Protein AF-R5MHM0-F1 (afdb_monomer)

Structure (mmCIF, N/CA/C/O backbone):
data_AF-R5MHM0-F1
#
_entry.id   AF-R5MHM0-F1
#
loop_
_atom_site.group_PDB
_atom_site.id
_atom_site.type_symbol
_atom_site.label_atom_id
_atom_site.label_alt_id
_atom_site.label_comp_id
_atom_site.label_asym_id
_atom_site.label_entity_id
_atom_site.label_seq_id
_atom_site.pdbx_PDB_ins_code
_atom_site.Cartn_x
_atom_site.Cartn_y
_atom_site.Cartn_z
_atom_site.occupancy
_atom_site.B_iso_or_equiv
_atom_site.auth_seq_id
_atom_site.auth_comp_id
_atom_site.auth_asym_id
_atom_site.auth_atom_id
_atom_site.pdbx_PDB_model_num
ATOM 1 N N . MET A 1 1 ? -1.220 19.570 16.213 1.00 35.31 1 MET A N 1
ATOM 2 C CA . MET A 1 1 ? -2.670 19.357 16.416 1.00 35.31 1 MET A CA 1
ATOM 3 C C . MET A 1 1 ? -3.076 18.084 15.653 1.00 35.31 1 MET A C 1
ATOM 5 O O . MET A 1 1 ? -3.478 18.169 14.507 1.00 35.31 1 MET A O 1
ATOM 9 N N . PHE A 1 2 ? -2.876 16.892 16.236 1.00 38.75 2 PHE A N 1
ATOM 10 C CA . PHE A 1 2 ? -3.230 15.585 15.629 1.00 38.75 2 PHE A CA 1
ATOM 11 C C . PHE A 1 2 ? -4.167 14.780 16.550 1.00 38.75 2 PHE A C 1
ATOM 13 O O . PHE A 1 2 ? -4.118 13.556 16.637 1.00 38.75 2 PHE A O 1
ATOM 20 N N . GLU A 1 3 ? -5.035 15.475 17.281 1.00 42.22 3 GLU A N 1
ATOM 21 C CA . GLU A 1 3 ? -6.053 14.848 18.119 1.00 42.22 3 GLU A CA 1
ATOM 22 C C . GLU A 1 3 ? -7.385 14.814 17.362 1.00 42.22 3 GLU A C 1
ATOM 24 O O . GLU A 1 3 ? -7.867 15.851 16.921 1.00 42.22 3 GLU A O 1
ATOM 29 N N . LYS A 1 4 ? -7.983 13.613 17.268 1.00 43.16 4 LYS A N 1
ATOM 30 C CA . LYS A 1 4 ? -9.332 13.276 16.739 1.00 43.16 4 LYS A CA 1
ATOM 31 C C . LYS A 1 4 ? -9.448 12.635 15.345 1.00 43.16 4 LYS A C 1
ATOM 33 O O . LYS A 1 4 ? -10.437 12.855 14.656 1.00 43.16 4 LYS A O 1
ATOM 38 N N . ARG A 1 5 ? -8.583 11.677 14.996 1.00 53.53 5 ARG A N 1
ATOM 39 C CA . ARG A 1 5 ? -9.003 10.541 14.138 1.00 53.53 5 ARG A CA 1
ATOM 40 C C . ARG A 1 5 ? -8.480 9.208 14.682 1.00 53.53 5 ARG A C 1
ATOM 42 O O . ARG A 1 5 ? -7.648 8.554 14.079 1.00 53.53 5 ARG A O 1
ATOM 49 N N . LYS A 1 6 ? -8.968 8.788 15.858 1.00 69.44 6 LYS A N 1
ATOM 50 C CA . LYS A 1 6 ? -8.595 7.496 16.486 1.00 69.44 6 LYS A CA 1
ATOM 51 C C . LYS A 1 6 ? -9.236 6.260 15.826 1.00 69.44 6 LYS A C 1
ATOM 53 O O . LYS A 1 6 ? -9.090 5.157 16.347 1.00 69.44 6 LYS A O 1
ATOM 58 N N . LYS A 1 7 ? -9.979 6.437 14.730 1.00 82.12 7 LYS A N 1
ATOM 59 C CA . LYS A 1 7 ? -10.757 5.381 14.077 1.00 82.12 7 LYS A CA 1
ATOM 60 C C . LYS A 1 7 ? -10.576 5.464 12.562 1.00 82.12 7 LYS A C 1
ATOM 62 O O . LYS A 1 7 ? -10.845 6.505 11.969 1.00 82.12 7 LYS A O 1
ATOM 67 N N . ILE A 1 8 ? -10.118 4.369 11.977 1.00 87.06 8 ILE A N 1
ATOM 68 C CA . ILE A 1 8 ? -9.945 4.134 10.543 1.00 87.06 8 ILE A CA 1
ATOM 69 C C . ILE A 1 8 ? -11.192 3.390 10.081 1.00 87.06 8 ILE A C 1
ATOM 71 O O . ILE A 1 8 ? -11.585 2.413 10.719 1.00 87.06 8 ILE A O 1
ATOM 75 N N . LYS A 1 9 ? -11.842 3.869 9.019 1.00 90.06 9 LYS A N 1
ATOM 76 C CA . LYS A 1 9 ? -13.004 3.182 8.443 1.00 90.06 9 LYS A CA 1
ATOM 77 C C . LYS A 1 9 ? -12.545 1.871 7.818 1.00 90.06 9 LYS A C 1
ATOM 79 O O . LYS A 1 9 ? -11.466 1.808 7.244 1.00 90.06 9 LYS A O 1
ATOM 84 N N . THR A 1 10 ? -13.348 0.826 7.922 1.00 88.19 10 THR A N 1
ATOM 85 C CA . THR A 1 10 ? -13.016 -0.475 7.317 1.00 88.19 10 THR A CA 1
ATOM 86 C C . THR A 1 10 ? -13.581 -0.616 5.912 1.00 88.19 10 THR A C 1
ATOM 88 O O . THR A 1 10 ? -13.042 -1.369 5.106 1.00 88.19 10 THR A O 1
ATOM 91 N N . GLN A 1 11 ? -14.618 0.159 5.584 1.00 88.62 11 GLN A N 1
ATOM 92 C CA . GLN A 1 11 ? -15.158 0.238 4.233 1.00 88.62 11 GLN A CA 1
ATOM 93 C C . GLN A 1 11 ? -14.050 0.611 3.237 1.00 88.62 11 GLN A C 1
ATOM 95 O O . GLN A 1 11 ? -13.374 1.627 3.402 1.00 88.62 11 GLN A O 1
ATOM 100 N N . ASN A 1 12 ? -13.878 -0.224 2.208 1.00 89.06 12 ASN A N 1
ATOM 101 C CA . ASN A 1 12 ? -12.857 -0.099 1.158 1.00 89.06 12 ASN A CA 1
ATOM 102 C C . ASN A 1 12 ? -11.401 -0.111 1.657 1.00 89.06 12 ASN A C 1
ATOM 104 O O . ASN A 1 12 ? -10.487 0.209 0.892 1.00 89.06 12 ASN A O 1
ATOM 108 N N . LEU A 1 13 ? -11.164 -0.491 2.916 1.00 91.62 13 LEU A N 1
ATOM 109 C CA . LEU A 1 13 ? -9.824 -0.593 3.473 1.00 91.62 13 LEU A CA 1
ATOM 110 C C . LEU A 1 13 ? -9.128 -1.834 2.916 1.00 91.62 13 LEU A C 1
ATOM 112 O O . LEU A 1 13 ? -9.621 -2.957 3.030 1.00 91.62 13 LEU A O 1
ATOM 116 N N . CY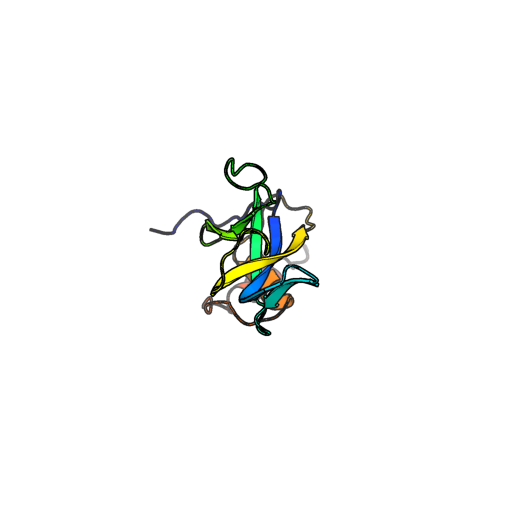S A 1 14 ? -7.957 -1.625 2.335 1.00 91.75 14 CYS A N 1
ATOM 117 C CA . CYS A 1 14 ? -7.149 -2.667 1.733 1.00 91.75 14 CYS A CA 1
ATOM 118 C C . CYS A 1 14 ? -5.763 -2.692 2.367 1.00 91.75 14 CYS A C 1
ATOM 120 O O . CYS A 1 14 ? -5.184 -1.658 2.699 1.00 91.75 14 CYS A O 1
ATOM 122 N N . LEU A 1 15 ? -5.210 -3.892 2.476 1.00 92.31 15 LEU A N 1
ATOM 123 C CA . LEU A 1 15 ? -3.782 -4.084 2.609 1.00 92.31 15 LEU A CA 1
ATOM 124 C C . LEU A 1 15 ? -3.152 -4.031 1.219 1.00 92.31 15 LEU A C 1
ATOM 126 O O . LEU A 1 15 ? -3.477 -4.850 0.359 1.00 92.31 15 LEU A O 1
ATOM 130 N N . VAL A 1 16 ? -2.227 -3.104 1.018 1.00 92.19 16 VAL A N 1
ATOM 131 C CA . VAL A 1 16 ? -1.584 -2.856 -0.270 1.00 92.19 16 VAL A CA 1
ATOM 132 C C . VAL A 1 16 ? -0.105 -3.201 -0.178 1.00 92.19 16 VAL A C 1
ATOM 134 O O . VAL A 1 16 ? 0.596 -2.715 0.708 1.00 92.19 16 VAL A O 1
ATOM 137 N N . LYS A 1 17 ? 0.367 -4.053 -1.091 1.00 92.38 17 LYS A N 1
ATOM 138 C CA . LYS A 1 17 ? 1.787 -4.359 -1.278 1.00 92.38 17 LYS A CA 1
ATOM 139 C C . LYS A 1 17 ? 2.390 -3.321 -2.215 1.00 92.38 17 LYS A C 1
ATOM 141 O O . LYS A 1 17 ? 1.999 -3.256 -3.381 1.00 92.38 17 LYS A O 1
ATOM 146 N N . LEU A 1 18 ? 3.352 -2.570 -1.704 1.00 92.19 18 LEU A N 1
ATOM 147 C CA . LEU A 1 18 ? 4.056 -1.502 -2.396 1.00 92.19 18 LEU A CA 1
ATOM 148 C C . LEU A 1 18 ? 5.483 -1.921 -2.726 1.00 92.19 18 LEU A C 1
ATOM 150 O O . LEU A 1 18 ? 6.113 -2.683 -1.985 1.00 92.19 18 LEU A O 1
ATOM 154 N N . THR A 1 19 ? 5.986 -1.405 -3.837 1.00 92.69 19 THR A N 1
ATOM 155 C CA . THR A 1 19 ? 7.396 -1.483 -4.212 1.00 92.69 19 THR A CA 1
ATOM 156 C C . THR A 1 19 ? 7.777 -0.255 -5.028 1.00 92.69 19 THR A C 1
ATOM 158 O O . THR A 1 19 ? 6.918 0.400 -5.618 1.00 92.69 19 THR A O 1
ATOM 161 N N . THR A 1 20 ? 9.069 0.026 -5.097 1.00 93.44 20 THR A N 1
ATOM 162 C CA . THR A 1 20 ? 9.618 1.058 -5.974 1.00 93.44 20 THR A CA 1
ATOM 163 C C . THR A 1 20 ? 9.940 0.462 -7.337 1.00 93.44 20 THR A C 1
ATOM 165 O O . THR A 1 20 ? 10.531 -0.620 -7.412 1.00 93.44 20 THR A O 1
ATOM 168 N N . ILE A 1 21 ? 9.590 1.168 -8.409 1.00 92.88 21 ILE A N 1
ATOM 169 C CA . ILE A 1 21 ? 10.054 0.815 -9.753 1.00 92.88 21 ILE A CA 1
ATOM 170 C C . ILE A 1 21 ? 11.517 1.224 -9.880 1.00 92.88 21 ILE A C 1
ATOM 172 O O . ILE A 1 21 ? 11.862 2.390 -9.705 1.00 92.88 21 ILE A O 1
ATOM 176 N N . THR A 1 22 ? 12.385 0.260 -10.165 1.00 92.88 22 THR A N 1
ATOM 177 C CA . THR A 1 22 ? 13.829 0.492 -10.284 1.00 92.88 22 THR A CA 1
ATOM 178 C C . THR A 1 22 ? 14.269 0.724 -11.717 1.00 92.88 22 THR A C 1
ATOM 180 O O . THR A 1 22 ? 15.317 1.329 -11.913 1.00 92.88 22 THR A O 1
ATOM 183 N N . LYS A 1 23 ? 13.516 0.221 -12.703 1.00 91.62 23 LYS A N 1
ATOM 184 C CA . LYS A 1 23 ? 13.845 0.397 -14.118 1.00 91.62 23 LYS A CA 1
ATOM 185 C C . LYS A 1 23 ? 12.652 0.134 -15.028 1.00 91.62 23 LYS A C 1
ATOM 187 O O . LYS A 1 23 ? 11.952 -0.864 -14.836 1.00 91.62 23 LYS A O 1
ATOM 192 N N . TYR A 1 24 ? 12.511 0.948 -16.070 1.00 88.12 24 TYR A N 1
ATOM 193 C CA . TYR A 1 24 ? 11.716 0.619 -17.254 1.00 88.12 24 TYR A CA 1
ATOM 194 C C . TYR A 1 24 ? 12.604 0.228 -18.434 1.00 88.12 24 TYR A C 1
ATOM 196 O O . TYR A 1 24 ? 13.514 0.961 -18.820 1.00 88.12 24 TYR A O 1
ATOM 204 N N . ILE A 1 25 ? 12.323 -0.920 -19.047 1.00 86.06 25 ILE A N 1
ATOM 205 C CA . ILE A 1 25 ? 12.941 -1.329 -20.310 1.00 86.06 25 ILE A CA 1
ATOM 206 C C . ILE A 1 25 ? 11.815 -1.519 -21.317 1.00 86.06 25 ILE A C 1
ATOM 208 O O . ILE A 1 25 ? 11.031 -2.452 -21.203 1.00 86.06 25 ILE A O 1
ATOM 212 N N . SER A 1 26 ? 11.711 -0.625 -22.297 1.00 82.69 26 SER A N 1
ATOM 213 C CA . SER A 1 26 ? 10.725 -0.751 -23.371 1.00 82.69 26 SER A CA 1
ATOM 214 C C . SER A 1 26 ? 11.437 -1.028 -24.685 1.00 82.69 26 SER A C 1
ATOM 216 O O . SER A 1 26 ? 12.309 -0.262 -25.090 1.00 82.69 26 SER A O 1
ATOM 218 N N . ASN A 1 27 ? 11.074 -2.128 -25.344 1.00 79.50 27 ASN A N 1
ATOM 219 C CA . ASN A 1 27 ? 11.558 -2.470 -26.676 1.00 79.50 27 ASN A CA 1
ATOM 220 C C . ASN A 1 27 ? 10.377 -2.783 -27.592 1.00 79.50 27 ASN A C 1
ATOM 222 O O . ASN A 1 27 ? 9.460 -3.513 -27.217 1.00 79.50 27 ASN A O 1
ATOM 226 N N . TYR A 1 28 ? 10.454 -2.308 -28.838 1.00 72.75 28 TYR A N 1
ATOM 227 C CA . TYR A 1 28 ? 9.398 -2.441 -29.853 1.00 72.75 28 TYR A CA 1
ATOM 228 C C . TYR A 1 28 ? 8.980 -3.895 -30.159 1.00 72.75 28 TYR A C 1
ATOM 230 O O . TYR A 1 28 ? 7.922 -4.118 -30.736 1.00 72.75 28 TYR A O 1
ATOM 238 N N . VAL A 1 29 ? 9.807 -4.879 -29.786 1.00 73.69 29 VAL A N 1
ATOM 239 C CA . VAL A 1 29 ? 9.609 -6.309 -30.084 1.00 73.69 29 VAL A CA 1
ATOM 240 C C . VAL A 1 29 ? 9.133 -7.112 -28.865 1.00 73.69 29 VAL A C 1
ATOM 242 O O . VAL A 1 29 ? 8.369 -8.058 -29.022 1.00 73.69 29 VAL A O 1
ATOM 245 N N . GLN A 1 30 ? 9.574 -6.755 -27.654 1.00 68.31 30 GLN A N 1
ATOM 246 C CA . GLN A 1 30 ? 9.329 -7.529 -26.422 1.00 68.31 30 GLN A CA 1
ATOM 247 C C . GLN A 1 30 ? 8.299 -6.880 -25.486 1.00 68.31 30 GLN A C 1
ATOM 249 O O . GLN A 1 30 ? 7.854 -7.512 -24.531 1.00 68.31 30 GLN A O 1
ATOM 254 N N . GLY A 1 31 ? 7.881 -5.645 -25.773 1.00 7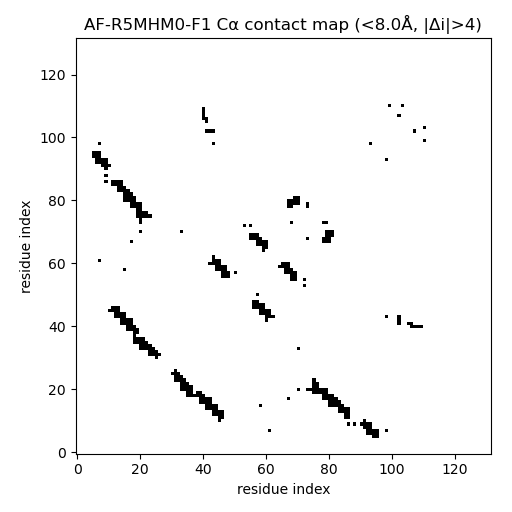7.50 31 GLY A N 1
ATOM 255 C CA . GLY A 1 31 ? 7.001 -4.872 -24.903 1.00 77.50 31 GLY A CA 1
ATOM 256 C C . GLY A 1 31 ? 7.774 -4.122 -23.818 1.00 77.50 31 GLY A C 1
ATOM 257 O O . GLY A 1 31 ? 8.963 -3.831 -23.966 1.00 77.50 31 GLY A O 1
ATOM 258 N N . THR A 1 32 ? 7.071 -3.762 -22.745 1.00 82.88 32 THR A N 1
ATOM 259 C CA . THR A 1 32 ? 7.633 -3.017 -21.612 1.00 82.88 32 THR A CA 1
ATOM 260 C C . THR A 1 32 ? 7.869 -3.957 -20.436 1.00 82.88 32 THR A C 1
ATOM 262 O O . THR A 1 32 ? 6.923 -4.497 -19.864 1.00 82.88 32 THR A O 1
ATOM 265 N N . GLU A 1 33 ? 9.131 -4.115 -20.051 1.00 87.69 33 GLU A N 1
ATOM 266 C CA . GLU A 1 33 ? 9.556 -4.784 -18.828 1.00 87.69 33 GLU A CA 1
ATOM 267 C C . GLU A 1 33 ? 9.693 -3.757 -17.698 1.00 87.69 33 GLU A C 1
ATOM 269 O O . GLU A 1 33 ? 10.325 -2.707 -17.851 1.00 87.69 33 GLU A O 1
ATOM 274 N N . ILE A 1 34 ? 9.094 -4.071 -16.547 1.00 89.50 34 ILE A N 1
ATOM 275 C CA . ILE A 1 34 ? 9.131 -3.232 -15.346 1.00 89.50 34 ILE A CA 1
ATOM 276 C C . ILE A 1 34 ? 9.901 -3.984 -14.269 1.00 89.50 34 ILE A C 1
ATOM 278 O O . ILE A 1 34 ? 9.497 -5.070 -13.847 1.00 89.50 34 ILE A O 1
ATOM 282 N N . HIS A 1 35 ? 11.009 -3.403 -13.822 1.00 91.25 35 HIS A N 1
ATOM 283 C CA . HIS A 1 35 ? 11.818 -3.949 -12.744 1.00 91.25 35 HIS A CA 1
ATOM 284 C C . HIS A 1 35 ? 11.424 -3.279 -11.434 1.00 91.25 35 HIS A C 1
ATOM 286 O O . HIS A 1 35 ? 11.241 -2.062 -11.363 1.00 91.25 35 HIS A O 1
ATOM 292 N N . PHE A 1 36 ? 11.322 -4.083 -10.382 1.00 92.44 36 PHE A N 1
ATOM 293 C CA . PHE A 1 36 ? 10.934 -3.622 -9.058 1.00 92.44 36 PHE A CA 1
ATOM 294 C C . PHE A 1 36 ? 12.067 -3.820 -8.063 1.00 92.44 36 PHE A C 1
ATOM 296 O O . PHE A 1 36 ? 12.889 -4.727 -8.197 1.00 92.44 36 PHE A O 1
ATOM 303 N N . SER A 1 37 ? 12.072 -2.994 -7.023 1.00 90.44 37 SER A N 1
ATOM 304 C CA . SER A 1 37 ? 12.913 -3.218 -5.855 1.00 90.44 37 SER A CA 1
ATOM 305 C C . SER A 1 37 ? 12.565 -4.558 -5.203 1.00 90.44 37 SER A C 1
ATOM 307 O O . SER A 1 37 ? 11.390 -4.913 -5.061 1.00 90.44 37 SER A O 1
ATOM 309 N N . GLU A 1 38 ? 13.587 -5.283 -4.743 1.00 86.00 38 GLU A N 1
ATOM 310 C CA . GLU A 1 38 ? 13.412 -6.495 -3.930 1.00 86.00 38 GLU A CA 1
ATOM 311 C C . GLU A 1 38 ? 12.745 -6.182 -2.579 1.00 86.00 38 GLU A C 1
ATOM 313 O O . GLU A 1 38 ? 12.109 -7.040 -1.962 1.00 86.00 38 GLU A O 1
ATOM 318 N N . LYS A 1 39 ? 12.854 -4.928 -2.120 1.00 84.19 39 LYS A N 1
ATOM 319 C CA . LYS A 1 39 ? 12.256 -4.456 -0.871 1.00 84.19 39 LYS A CA 1
ATOM 320 C C . LYS A 1 39 ? 10.810 -4.034 -1.108 1.00 84.19 39 LYS A C 1
ATOM 322 O O . LYS A 1 39 ? 10.538 -2.891 -1.462 1.00 84.19 39 LYS A O 1
ATOM 327 N N . ALA A 1 40 ? 9.884 -4.951 -0.852 1.00 85.62 40 ALA A N 1
ATOM 328 C CA . ALA A 1 40 ? 8.468 -4.620 -0.751 1.00 85.62 40 ALA A CA 1
ATOM 329 C C . ALA A 1 40 ? 8.110 -4.134 0.663 1.00 85.62 40 ALA A C 1
ATOM 331 O O . ALA A 1 40 ? 8.664 -4.615 1.656 1.00 85.62 40 ALA A O 1
ATOM 332 N N . ARG A 1 41 ? 7.128 -3.235 0.759 1.00 87.88 41 ARG A N 1
ATOM 333 C CA . ARG A 1 41 ? 6.478 -2.873 2.026 1.00 87.88 41 ARG A CA 1
ATOM 334 C C . ARG A 1 41 ? 4.968 -3.007 1.916 1.00 87.88 41 ARG A C 1
ATOM 336 O O . ARG A 1 41 ? 4.422 -3.082 0.818 1.00 87.88 41 ARG A O 1
ATOM 343 N N . TYR A 1 42 ? 4.293 -3.022 3.056 1.00 89.25 42 TYR A N 1
ATOM 344 C CA . TYR A 1 42 ? 2.837 -3.029 3.108 1.00 89.25 42 TYR A CA 1
ATOM 345 C C . TYR A 1 42 ? 2.314 -1.729 3.706 1.00 89.25 42 TYR A C 1
ATOM 347 O O . TYR A 1 42 ? 2.917 -1.168 4.620 1.00 89.25 42 TYR A O 1
ATOM 355 N N . ALA A 1 43 ? 1.179 -1.276 3.191 1.00 90.31 43 ALA A N 1
ATOM 356 C CA . ALA A 1 43 ? 0.436 -0.138 3.708 1.00 90.31 43 ALA A CA 1
ATOM 357 C C . ALA A 1 43 ? -1.045 -0.496 3.845 1.00 90.31 43 ALA A C 1
AT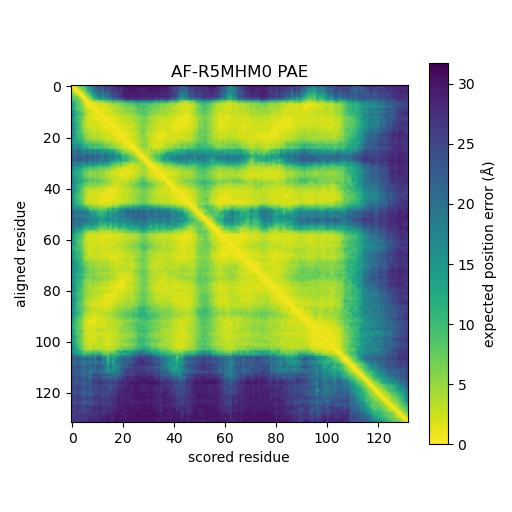OM 359 O O . ALA A 1 43 ? -1.554 -1.377 3.147 1.00 90.31 43 ALA A O 1
ATOM 360 N N . LEU A 1 44 ? -1.735 0.194 4.749 1.00 91.56 44 LEU A N 1
ATOM 361 C CA . LEU A 1 44 ? -3.191 0.191 4.795 1.00 91.56 44 LEU A CA 1
ATOM 362 C C . LEU A 1 44 ? -3.678 1.411 4.026 1.00 91.56 44 LEU A C 1
ATOM 364 O O . LEU A 1 44 ? -3.288 2.538 4.322 1.00 91.56 44 LEU A O 1
ATOM 368 N N . ALA A 1 45 ? -4.513 1.180 3.025 1.00 92.44 45 ALA A N 1
ATOM 369 C CA . ALA A 1 45 ? -4.961 2.230 2.134 1.00 92.44 45 ALA A CA 1
ATOM 370 C C . ALA A 1 45 ? -6.405 1.997 1.704 1.00 92.44 45 ALA A C 1
ATOM 372 O O . ALA A 1 45 ? -6.873 0.862 1.603 1.00 92.44 45 ALA A O 1
ATOM 373 N N . TYR A 1 46 ? -7.116 3.084 1.450 1.00 92.25 46 TYR A N 1
ATOM 374 C CA . TYR A 1 46 ? -8.462 3.036 0.911 1.00 92.25 46 TYR A CA 1
ATOM 375 C C . TYR A 1 46 ? -8.392 2.881 -0.597 1.00 92.25 46 TYR A C 1
ATOM 377 O O . TYR A 1 46 ? -7.711 3.660 -1.267 1.00 92.25 46 TYR A O 1
ATOM 385 N N . ARG A 1 47 ? -9.119 1.902 -1.133 1.00 89.44 47 ARG A N 1
ATOM 386 C CA . ARG A 1 47 ? -9.370 1.850 -2.570 1.00 89.44 47 ARG A CA 1
ATOM 387 C C . ARG A 1 47 ? -10.148 3.102 -2.967 1.00 89.44 47 ARG A C 1
ATOM 389 O O . ARG A 1 47 ? -11.196 3.380 -2.380 1.00 89.44 47 ARG A O 1
ATOM 396 N N . THR A 1 48 ? -9.633 3.841 -3.943 1.00 80.81 48 THR A N 1
ATOM 397 C CA . THR A 1 48 ? -10.342 4.959 -4.557 1.00 80.81 48 THR A CA 1
ATOM 398 C C . THR A 1 48 ? -10.601 4.651 -6.022 1.00 80.81 48 THR A C 1
ATOM 400 O O . THR A 1 48 ? -9.685 4.360 -6.788 1.00 80.81 48 THR A O 1
ATOM 403 N N . ASP A 1 49 ? -11.874 4.708 -6.395 1.00 69.19 49 ASP A N 1
ATOM 404 C CA . ASP A 1 49 ? -12.317 4.617 -7.785 1.00 69.19 49 ASP A CA 1
ATOM 405 C C . ASP A 1 49 ? -12.601 6.027 -8.357 1.00 69.19 49 ASP A C 1
ATOM 407 O O . ASP A 1 49 ? -13.116 6.156 -9.461 1.00 69.19 49 ASP A O 1
ATOM 411 N N . SER A 1 50 ? -12.313 7.095 -7.594 1.00 56.78 50 SER A N 1
ATOM 412 C CA . SER A 1 50 ? -12.806 8.458 -7.851 1.00 56.78 50 SER A CA 1
ATOM 413 C C . SER A 1 50 ? -11.734 9.463 -8.278 1.00 56.78 50 SER A C 1
ATOM 415 O O . SER A 1 50 ? -11.994 10.666 -8.276 1.00 56.78 50 SER A O 1
ATOM 417 N N . LEU A 1 51 ? -10.511 9.022 -8.575 1.00 59.44 51 LEU A N 1
ATOM 418 C CA . LEU A 1 51 ? -9.513 9.910 -9.168 1.00 59.44 51 LEU A CA 1
ATOM 419 C C . LEU A 1 51 ? -9.809 10.017 -10.664 1.00 59.44 51 LEU A C 1
ATOM 421 O O . LEU A 1 51 ? -9.435 9.133 -11.423 1.00 59.44 51 LEU A O 1
ATOM 425 N N . GLU A 1 52 ? -10.445 11.120 -11.073 1.00 56.38 52 GLU A N 1
ATOM 426 C CA . GLU A 1 52 ? -10.773 11.453 -12.477 1.00 56.38 52 GLU A CA 1
ATOM 427 C C . GLU A 1 52 ? -9.566 11.375 -13.434 1.00 56.38 52 GLU A C 1
ATOM 429 O O . GLU A 1 52 ? -9.728 11.328 -14.648 1.00 56.38 52 GLU A O 1
ATOM 434 N N . VAL A 1 53 ? -8.351 11.354 -12.882 1.00 52.25 53 VAL A N 1
ATOM 435 C CA . VAL A 1 53 ? -7.077 11.381 -13.606 1.00 52.25 53 VAL A CA 1
ATOM 436 C C . VAL A 1 53 ? -6.470 9.983 -13.806 1.00 52.25 53 VAL A C 1
ATOM 438 O O . VAL A 1 53 ? -5.546 9.840 -14.598 1.00 52.25 53 VAL A O 1
ATOM 441 N N . ALA A 1 54 ? -6.951 8.950 -13.104 1.00 55.88 54 ALA A N 1
ATOM 442 C CA . ALA A 1 54 ? -6.333 7.625 -13.130 1.00 55.88 54 ALA A CA 1
ATOM 443 C C . ALA A 1 54 ? -7.181 6.631 -13.937 1.00 55.88 54 ALA A C 1
ATOM 445 O O . ALA A 1 54 ? -8.303 6.297 -13.565 1.00 55.88 54 ALA A O 1
ATOM 446 N N . VAL A 1 55 ? -6.615 6.113 -15.031 1.00 60.50 55 VAL A N 1
ATOM 447 C CA . VAL A 1 55 ? -7.214 5.018 -15.825 1.00 60.50 55 VAL A CA 1
ATOM 448 C C . VAL A 1 55 ? -7.237 3.703 -15.028 1.00 60.50 55 VAL A C 1
ATOM 450 O O . VAL A 1 55 ? -8.030 2.803 -15.304 1.00 60.50 55 VAL A O 1
ATOM 453 N N . PHE A 1 56 ? -6.384 3.600 -14.007 1.00 67.50 56 PHE A N 1
ATOM 454 C CA . PHE A 1 56 ? -6.205 2.423 -13.166 1.00 67.50 56 PHE A CA 1
ATOM 455 C C . PHE A 1 56 ? -6.638 2.697 -11.721 1.00 67.50 56 PHE A C 1
ATOM 457 O O . PHE A 1 56 ? -6.578 3.842 -11.267 1.00 67.50 56 PHE A O 1
ATOM 464 N N . PRO A 1 57 ? -7.059 1.661 -10.969 1.00 73.06 57 PRO A N 1
ATOM 465 C CA . PRO A 1 57 ? -7.402 1.825 -9.562 1.00 73.06 57 PRO A CA 1
ATOM 466 C C . PRO A 1 57 ? -6.222 2.426 -8.800 1.00 73.06 57 PRO A C 1
ATOM 468 O O . PRO A 1 57 ? -5.084 2.012 -8.999 1.00 73.06 57 PRO A O 1
ATOM 471 N N . ALA A 1 58 ? -6.503 3.365 -7.901 1.00 84.56 58 ALA A N 1
ATOM 472 C CA . ALA A 1 58 ? -5.509 3.965 -7.025 1.00 84.56 58 ALA A CA 1
ATOM 473 C C . ALA A 1 58 ? -5.859 3.687 -5.561 1.00 84.56 58 ALA A C 1
ATOM 475 O O . ALA A 1 58 ? -7.010 3.411 -5.203 1.00 84.56 58 ALA A O 1
ATOM 476 N N . TYR A 1 59 ? -4.851 3.756 -4.697 1.00 90.81 59 TYR A N 1
ATOM 477 C CA . TYR A 1 59 ? -5.017 3.531 -3.264 1.00 90.81 59 TYR A CA 1
ATOM 478 C C . TYR A 1 59 ? -4.496 4.723 -2.480 1.00 90.81 59 TYR A C 1
ATOM 480 O O . TYR A 1 59 ? -3.405 5.208 -2.750 1.00 90.81 59 TYR A O 1
ATOM 488 N N . VAL A 1 60 ? -5.260 5.190 -1.497 1.00 91.19 60 VAL A N 1
ATOM 489 C CA . VAL A 1 60 ? -4.884 6.337 -0.660 1.00 91.19 60 VAL A CA 1
ATOM 490 C C . VAL A 1 60 ? -4.513 5.848 0.731 1.00 91.19 60 VAL A C 1
ATOM 492 O O . VAL A 1 60 ? -5.363 5.288 1.425 1.00 91.19 60 VAL A O 1
ATOM 495 N N . ASP A 1 61 ? -3.262 6.051 1.142 1.00 90.62 61 ASP A N 1
ATOM 496 C CA . ASP A 1 61 ? -2.760 5.662 2.462 1.00 90.62 61 ASP A CA 1
ATOM 497 C C . ASP A 1 61 ? -3.662 6.212 3.575 1.00 90.62 61 ASP A C 1
ATOM 499 O O . ASP A 1 61 ? -3.995 7.402 3.603 1.00 90.62 61 ASP A O 1
ATOM 503 N N . CYS A 1 62 ? -4.077 5.346 4.503 1.00 88.06 62 CYS A N 1
ATOM 504 C CA . CYS A 1 62 ? -5.039 5.731 5.530 1.00 88.06 62 CYS A CA 1
ATOM 505 C C . CYS A 1 62 ? -4.457 6.653 6.614 1.00 88.06 62 CYS A C 1
ATOM 507 O O . CYS A 1 62 ? -5.227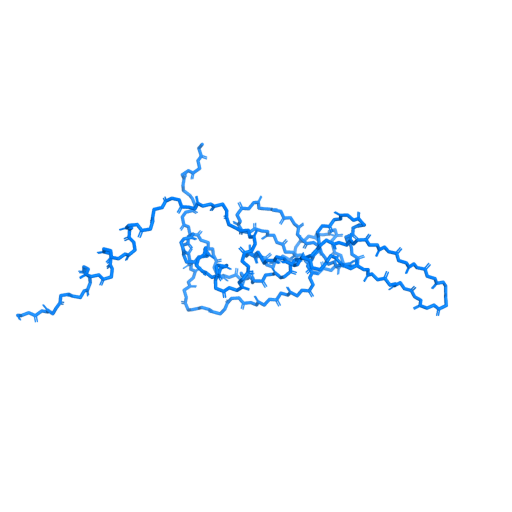 7.244 7.375 1.00 88.06 62 CYS A O 1
ATOM 509 N N . PHE A 1 63 ? -3.129 6.765 6.699 1.00 85.62 63 PHE A N 1
ATOM 510 C CA . PHE A 1 63 ? -2.407 7.586 7.666 1.00 85.62 63 PHE A CA 1
ATOM 511 C C . PHE A 1 63 ? -1.863 8.872 7.046 1.00 85.62 63 PHE A C 1
ATOM 513 O O . PHE A 1 63 ? -2.036 9.941 7.630 1.00 85.62 63 PHE A O 1
ATOM 520 N N . THR A 1 64 ? -1.208 8.778 5.887 1.00 86.44 64 THR A N 1
ATOM 521 C CA . THR A 1 64 ? -0.508 9.909 5.257 1.00 86.44 64 THR A CA 1
ATOM 522 C C . THR A 1 64 ? -1.314 10.578 4.150 1.00 86.44 64 THR A C 1
ATOM 524 O O . THR A 1 64 ? -1.018 11.715 3.792 1.00 86.44 64 THR A O 1
ATOM 527 N N . GLY A 1 65 ? -2.321 9.899 3.592 1.00 85.88 65 GLY A N 1
ATOM 528 C CA . GLY A 1 65 ? -3.038 10.368 2.405 1.00 85.88 65 GLY A CA 1
ATOM 529 C C . GLY A 1 65 ? -2.238 10.243 1.103 1.00 85.88 65 GLY A C 1
ATOM 530 O O . GLY A 1 65 ? -2.672 10.757 0.076 1.00 85.88 65 GLY A O 1
ATOM 531 N N . THR A 1 66 ? -1.077 9.579 1.125 1.00 88.75 66 THR A N 1
ATOM 532 C CA . THR A 1 66 ? -0.268 9.328 -0.075 1.00 88.75 66 THR A CA 1
ATOM 533 C C . THR A 1 66 ? -1.044 8.466 -1.066 1.00 88.75 66 THR A C 1
ATOM 535 O O . THR A 1 66 ? -1.641 7.464 -0.679 1.00 88.75 66 THR A O 1
ATOM 538 N N . ILE A 1 67 ? -1.018 8.841 -2.343 1.00 89.06 67 ILE A N 1
ATOM 539 C CA . ILE A 1 67 ? -1.668 8.086 -3.415 1.00 89.06 67 ILE A CA 1
ATOM 540 C C . ILE A 1 67 ? -0.662 7.092 -3.998 1.00 89.06 67 ILE A C 1
ATOM 542 O O . ILE A 1 67 ? 0.404 7.486 -4.462 1.00 89.06 67 ILE A O 1
ATOM 546 N N . TYR A 1 68 ? -1.023 5.815 -3.999 1.00 90.25 68 TYR A N 1
ATOM 547 C CA . TYR A 1 68 ? -0.287 4.729 -4.628 1.00 90.25 68 TYR A CA 1
ATOM 548 C C . TYR A 1 68 ? -0.968 4.354 -5.941 1.00 90.25 68 TYR A C 1
ATOM 550 O O . TYR A 1 68 ? -2.116 3.895 -5.947 1.00 90.25 68 TYR A O 1
ATOM 558 N N . ARG A 1 69 ? -0.252 4.569 -7.044 1.00 89.12 69 ARG A N 1
ATOM 559 C CA . ARG A 1 69 ? -0.702 4.266 -8.407 1.00 89.12 69 ARG A CA 1
ATOM 560 C C . ARG A 1 69 ? -0.323 2.847 -8.814 1.00 89.12 69 ARG A C 1
ATOM 562 O O . ARG A 1 69 ? 0.527 2.213 -8.181 1.00 89.12 69 ARG A O 1
ATOM 569 N N . ASP A 1 70 ? -0.974 2.352 -9.863 1.00 88.62 70 ASP A N 1
ATOM 570 C CA . ASP A 1 70 ? -0.596 1.079 -10.472 1.00 88.62 70 ASP A CA 1
ATOM 571 C C . ASP A 1 70 ? 0.792 1.211 -11.112 1.00 88.62 70 ASP A C 1
ATOM 573 O O . ASP A 1 70 ? 1.195 2.293 -11.541 1.00 88.62 70 ASP A O 1
ATOM 577 N N . LYS A 1 71 ? 1.520 0.097 -11.196 1.00 86.25 71 LYS A N 1
ATOM 578 C CA . LYS A 1 71 ? 2.822 0.019 -11.874 1.00 86.25 71 LYS A CA 1
ATOM 579 C C . LYS A 1 71 ? 2.813 0.554 -13.311 1.00 86.25 71 LYS A C 1
ATOM 581 O O . LYS A 1 71 ? 3.874 0.901 -13.783 1.00 86.25 71 LYS A O 1
ATOM 586 N N . PHE A 1 72 ? 1.683 0.600 -14.017 1.00 84.19 72 PHE A N 1
ATOM 587 C CA . PHE A 1 72 ? 1.621 1.149 -15.378 1.00 84.19 72 PHE A CA 1
ATOM 588 C C . PHE A 1 72 ? 1.473 2.679 -15.428 1.00 84.19 72 PHE A C 1
ATOM 590 O O . PHE A 1 72 ? 1.628 3.260 -16.497 1.00 84.19 72 PHE A O 1
ATOM 597 N N . ASP A 1 73 ? 1.178 3.317 -14.294 1.00 85.38 73 ASP A N 1
ATOM 598 C CA . ASP A 1 73 ? 0.932 4.764 -14.169 1.00 85.38 73 ASP A CA 1
ATOM 599 C C . ASP A 1 73 ? 1.961 5.464 -13.252 1.00 85.38 73 ASP A C 1
ATOM 601 O O . ASP A 1 73 ? 1.952 6.681 -13.070 1.00 85.38 73 ASP A O 1
ATOM 605 N N . ALA A 1 74 ? 2.858 4.692 -12.639 1.00 86.12 74 ALA A N 1
ATOM 606 C CA . ALA A 1 74 ? 3.941 5.194 -11.801 1.00 86.12 74 ALA A CA 1
ATOM 607 C C . ALA A 1 74 ? 5.243 5.346 -12.603 1.00 86.12 74 ALA A C 1
ATOM 609 O O . ALA A 1 74 ? 5.542 4.544 -13.487 1.00 86.12 74 ALA A O 1
ATOM 610 N N . SER A 1 75 ? 6.049 6.351 -12.276 1.00 87.12 75 SER A N 1
ATOM 611 C CA . SER A 1 75 ? 7.337 6.604 -12.938 1.00 87.12 75 SER A CA 1
ATOM 612 C C . SER A 1 75 ? 8.482 5.790 -12.325 1.00 87.12 75 SER A C 1
ATOM 614 O O . SER A 1 75 ? 8.368 5.229 -11.234 1.00 87.12 75 SER A O 1
ATOM 616 N N . GLU A 1 76 ? 9.620 5.726 -13.021 1.00 90.00 76 GLU A N 1
ATOM 617 C CA . GLU A 1 76 ? 10.843 5.155 -12.447 1.00 90.00 76 GLU A CA 1
ATOM 618 C C . GLU A 1 76 ? 11.240 5.920 -11.176 1.00 90.00 76 GLU A C 1
ATOM 620 O O . GLU A 1 76 ? 11.195 7.149 -11.142 1.00 90.00 76 GLU A O 1
ATOM 625 N N . GLY A 1 77 ? 11.601 5.197 -10.115 1.00 89.44 77 GLY A N 1
ATOM 626 C CA . GLY A 1 77 ? 11.896 5.767 -8.800 1.00 89.44 77 GLY A CA 1
ATOM 627 C C . GLY A 1 77 ? 10.669 6.020 -7.916 1.00 89.44 77 GLY A C 1
ATOM 628 O O . GLY A 1 77 ? 10.837 6.259 -6.719 1.00 89.44 77 GLY A O 1
ATOM 629 N N . GLU A 1 78 ? 9.446 5.917 -8.444 1.00 90.06 78 GLU A N 1
ATOM 630 C CA . GLU A 1 78 ? 8.222 6.058 -7.652 1.00 90.06 78 GLU A CA 1
ATOM 631 C C . GLU A 1 78 ? 7.787 4.733 -7.011 1.00 90.06 78 GLU A C 1
ATOM 633 O O . GLU A 1 78 ? 8.057 3.634 -7.509 1.00 90.06 78 GLU A O 1
ATOM 638 N N . GLU A 1 79 ? 7.082 4.838 -5.880 1.00 90.62 79 GLU A N 1
ATOM 639 C CA . GLU A 1 79 ? 6.367 3.703 -5.302 1.00 90.62 79 GLU A CA 1
ATOM 640 C C . GLU A 1 79 ? 5.046 3.456 -6.030 1.00 90.62 79 GLU A C 1
ATOM 642 O O . GLU A 1 79 ? 4.221 4.353 -6.202 1.00 90.62 79 GLU A O 1
ATOM 647 N N . CYS A 1 80 ? 4.811 2.196 -6.371 1.00 91.31 80 CYS A N 1
ATOM 648 C CA . CYS A 1 80 ? 3.574 1.713 -6.964 1.00 91.31 80 CYS A CA 1
ATOM 649 C C . CYS A 1 80 ? 3.018 0.544 -6.150 1.00 91.31 80 CYS A C 1
ATOM 651 O O . CYS A 1 80 ? 3.742 -0.104 -5.381 1.00 91.31 80 CYS A O 1
ATOM 653 N N . PHE A 1 81 ? 1.730 0.241 -6.321 1.00 91.38 81 PHE A N 1
ATOM 654 C CA . PHE A 1 81 ? 1.178 -0.995 -5.778 1.00 91.38 81 PHE A CA 1
ATOM 655 C C . PHE A 1 81 ? 1.306 -2.155 -6.768 1.00 91.38 81 PHE A C 1
ATOM 657 O O . PHE A 1 81 ? 1.086 -2.019 -7.969 1.00 91.38 81 PHE A O 1
ATOM 664 N N . LEU A 1 82 ? 1.614 -3.337 -6.234 1.00 89.38 82 LEU A N 1
ATOM 665 C CA . LEU A 1 82 ? 1.644 -4.593 -6.991 1.00 89.38 82 LEU A CA 1
ATOM 666 C C . LEU A 1 82 ? 0.380 -5.421 -6.788 1.00 89.38 82 LEU A C 1
ATOM 668 O O . LEU A 1 82 ? -0.062 -6.142 -7.680 1.00 89.38 82 LEU A O 1
ATOM 672 N N . LYS A 1 83 ? -0.152 -5.385 -5.567 1.00 89.88 83 LYS A N 1
ATOM 673 C CA . LYS A 1 83 ? -1.294 -6.192 -5.149 1.00 89.88 83 LYS A CA 1
ATOM 674 C C . LYS A 1 83 ? -2.016 -5.495 -4.012 1.00 89.88 83 LYS A C 1
ATOM 676 O O . LYS A 1 83 ? -1.372 -4.940 -3.124 1.00 89.88 83 LYS A O 1
ATOM 681 N N . ALA A 1 84 ? -3.335 -5.599 -4.008 1.00 90.19 84 ALA A N 1
ATOM 682 C CA . ALA A 1 84 ? -4.169 -5.171 -2.902 1.00 90.19 84 ALA A CA 1
ATOM 683 C C . ALA A 1 84 ? -5.090 -6.313 -2.467 1.00 90.19 84 ALA A C 1
ATOM 685 O O . ALA A 1 84 ? -5.572 -7.085 -3.297 1.00 90.19 84 ALA A O 1
ATOM 686 N N . THR A 1 85 ? -5.331 -6.407 -1.164 1.00 89.81 85 THR A N 1
ATOM 687 C CA . THR A 1 85 ? -6.253 -7.369 -0.557 1.00 89.81 85 THR A CA 1
ATOM 688 C C . THR A 1 85 ? -7.187 -6.614 0.375 1.00 89.81 85 THR A C 1
ATOM 690 O O . THR A 1 85 ? -6.717 -5.888 1.250 1.00 89.81 85 THR A O 1
ATOM 693 N N . ALA A 1 86 ? -8.498 -6.781 0.216 1.0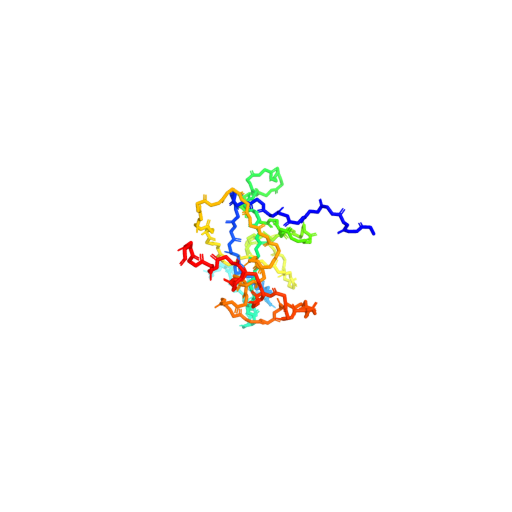0 88.06 86 ALA A N 1
ATOM 694 C CA . ALA A 1 86 ? -9.470 -6.162 1.113 1.00 88.06 86 ALA A CA 1
ATOM 695 C C . ALA A 1 86 ? -9.303 -6.680 2.551 1.00 88.06 86 ALA A C 1
ATOM 697 O O . ALA A 1 86 ? -9.099 -7.876 2.774 1.00 88.06 86 ALA A O 1
ATOM 698 N N . ILE A 1 87 ? -9.409 -5.785 3.531 1.00 87.06 87 ILE A N 1
ATOM 699 C CA . ILE A 1 87 ? -9.470 -6.167 4.940 1.00 87.06 87 ILE A CA 1
ATOM 700 C C . ILE A 1 87 ? -10.882 -6.673 5.237 1.00 87.06 87 ILE A C 1
ATOM 702 O O . ILE A 1 87 ? -11.848 -5.916 5.184 1.00 87.06 87 ILE A O 1
ATOM 706 N N . LEU A 1 88 ? -10.998 -7.958 5.571 1.00 80.94 88 LEU A N 1
ATOM 707 C CA . LEU A 1 88 ? -12.262 -8.567 5.979 1.00 80.94 88 LEU A CA 1
ATOM 708 C C . LEU A 1 88 ? -12.440 -8.414 7.488 1.00 80.94 88 LEU A C 1
ATOM 710 O O . LEU A 1 88 ? -11.640 -8.912 8.278 1.00 80.94 88 LEU A O 1
ATOM 714 N N . THR A 1 89 ? -13.487 -7.704 7.891 1.00 82.56 89 THR A N 1
ATOM 715 C CA . THR A 1 89 ? -13.818 -7.472 9.296 1.00 82.56 89 THR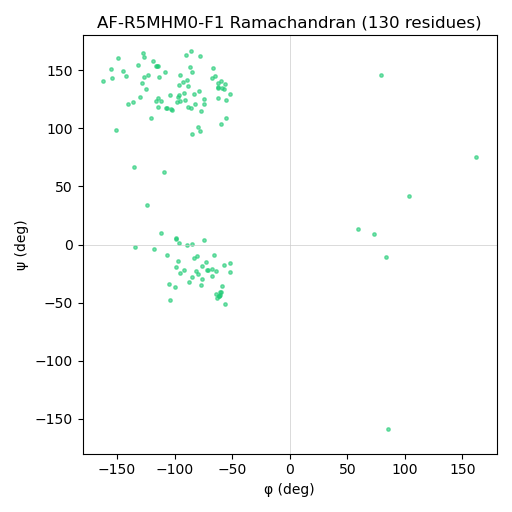 A CA 1
ATOM 716 C C . THR A 1 89 ? -15.307 -7.188 9.439 1.00 82.56 89 THR A C 1
ATOM 718 O O . THR A 1 89 ? -15.937 -6.661 8.528 1.00 82.56 89 THR A O 1
ATOM 721 N N . ASN A 1 90 ? -15.867 -7.541 10.591 1.00 82.75 90 ASN A N 1
ATOM 722 C CA . ASN A 1 90 ? -17.248 -7.241 10.966 1.00 82.75 90 ASN A CA 1
ATOM 723 C C . ASN A 1 90 ? -17.393 -5.886 11.684 1.00 82.75 90 ASN A C 1
ATOM 725 O O . ASN A 1 90 ? -18.491 -5.524 12.095 1.00 82.75 90 ASN A O 1
ATOM 729 N N . LYS A 1 91 ? -16.289 -5.160 11.891 1.00 87.31 91 LYS A N 1
ATOM 730 C CA . LYS A 1 91 ? -16.289 -3.826 12.497 1.00 87.31 91 LYS A CA 1
ATOM 731 C C . LYS A 1 91 ? -16.369 -2.763 11.410 1.00 87.31 91 LYS A C 1
ATOM 733 O O . LYS A 1 91 ? -15.619 -2.843 10.446 1.00 87.31 91 LYS A O 1
ATOM 738 N N . ASP A 1 92 ? -17.142 -1.705 11.634 1.00 87.75 92 ASP A N 1
ATOM 739 C CA . ASP A 1 92 ? -17.171 -0.529 10.742 1.00 87.75 92 ASP A CA 1
ATOM 740 C C . ASP A 1 92 ? -15.897 0.331 10.840 1.00 87.75 92 ASP A C 1
ATOM 7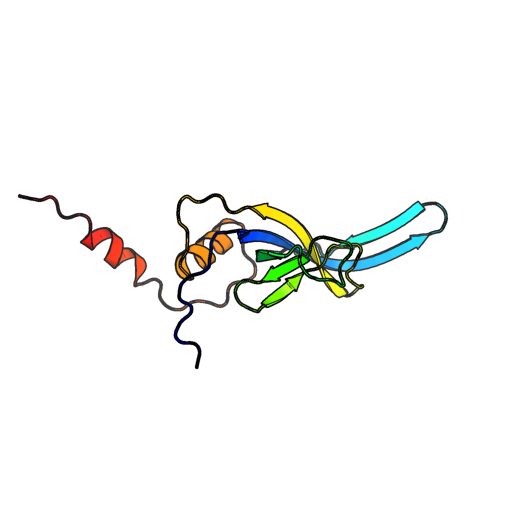42 O O . ASP A 1 92 ? -15.558 1.104 9.939 1.00 87.75 92 ASP A O 1
ATOM 746 N N . TYR A 1 93 ? -15.186 0.211 11.966 1.00 90.31 93 TYR A N 1
ATOM 747 C CA . TYR A 1 93 ? -13.975 0.966 12.257 1.00 90.31 93 TYR A CA 1
ATOM 748 C C . TYR A 1 93 ? -12.944 0.106 12.986 1.00 90.31 93 TYR A C 1
ATOM 750 O O . TYR A 1 93 ? -13.296 -0.685 13.863 1.00 90.31 93 TYR A O 1
ATOM 758 N N . ILE A 1 94 ? -11.668 0.346 12.698 1.00 87.38 94 ILE A N 1
ATOM 759 C CA . ILE A 1 94 ? -10.539 -0.150 13.490 1.00 87.38 94 ILE A CA 1
ATOM 760 C C . ILE A 1 94 ? -9.781 1.009 14.128 1.00 87.38 94 ILE A C 1
ATOM 762 O O . ILE A 1 94 ? -9.785 2.144 13.649 1.00 87.38 94 ILE A O 1
ATOM 766 N N . THR A 1 95 ? -9.130 0.728 15.243 1.00 87.56 95 THR A N 1
ATOM 767 C CA . THR A 1 95 ? -8.223 1.659 15.909 1.00 87.56 95 THR A CA 1
ATOM 768 C C . THR A 1 95 ? -6.871 1.709 15.199 1.00 87.56 95 THR A C 1
ATOM 770 O O . THR A 1 95 ? -6.497 0.803 14.454 1.00 87.56 95 THR A O 1
ATOM 773 N N . PHE A 1 96 ? -6.097 2.762 15.468 1.00 83.25 96 PHE A N 1
ATOM 774 C CA . PHE A 1 96 ? -4.710 2.861 15.003 1.00 83.25 96 PHE A CA 1
ATOM 775 C C . PHE A 1 96 ? -3.850 1.692 15.516 1.00 83.25 96 PHE A C 1
ATOM 777 O O . PHE A 1 96 ? -2.993 1.185 14.798 1.00 83.25 96 PHE A O 1
ATOM 784 N N . GLU A 1 97 ? -4.107 1.237 16.746 1.00 82.75 97 GLU A N 1
ATOM 785 C CA . GLU A 1 97 ? -3.424 0.099 17.372 1.00 82.75 97 GLU A CA 1
ATOM 786 C C . GLU A 1 97 ? -3.693 -1.206 16.607 1.00 82.75 97 GLU A C 1
ATOM 788 O O . GLU A 1 97 ? -2.757 -1.933 16.283 1.00 82.75 97 GLU A O 1
ATOM 793 N N . GLU A 1 98 ? -4.952 -1.473 16.245 1.00 85.69 98 GLU A N 1
ATOM 794 C CA . GLU A 1 98 ? -5.328 -2.629 15.417 1.00 85.69 98 GLU A CA 1
ATOM 795 C C . GLU A 1 98 ? -4.724 -2.540 14.010 1.00 85.69 98 GLU A C 1
ATOM 797 O O . GLU A 1 98 ? -4.182 -3.523 13.513 1.00 85.69 98 GLU A O 1
ATOM 802 N N . ALA A 1 99 ? -4.754 -1.363 13.384 1.00 84.81 99 ALA A N 1
ATOM 803 C CA . ALA A 1 99 ? -4.145 -1.137 12.075 1.00 84.81 99 ALA A CA 1
ATOM 804 C C . ALA A 1 99 ? -2.623 -1.374 12.097 1.00 84.81 99 ALA A C 1
ATOM 806 O O . ALA A 1 99 ? -2.074 -2.072 11.244 1.00 84.81 99 ALA A O 1
ATOM 807 N N . THR A 1 100 ? -1.951 -0.868 13.132 1.00 81.88 100 THR A N 1
ATOM 808 C CA . THR A 1 100 ? -0.524 -1.107 13.385 1.00 81.88 100 THR A CA 1
ATOM 809 C C . THR A 1 100 ? -0.250 -2.595 13.591 1.00 81.88 100 THR A C 1
ATOM 811 O O . THR A 1 100 ? 0.705 -3.133 13.037 1.00 81.88 100 THR A O 1
ATOM 814 N N . TYR A 1 101 ? -1.094 -3.284 14.361 1.00 82.75 101 TYR A N 1
ATOM 815 C CA . TYR A 1 101 ? -0.968 -4.720 14.593 1.00 82.75 101 TYR A CA 1
ATOM 816 C C . TYR A 1 101 ? -1.100 -5.533 13.298 1.00 82.75 101 TYR A C 1
ATOM 818 O O . TYR A 1 101 ? -0.287 -6.429 13.063 1.00 82.75 101 TYR A O 1
ATOM 826 N N . ILE A 1 102 ? -2.075 -5.197 12.444 1.00 82.75 102 ILE A N 1
ATOM 827 C CA . ILE A 1 102 ? -2.251 -5.814 11.122 1.00 82.75 102 ILE A CA 1
ATOM 828 C C . ILE A 1 102 ? -0.957 -5.670 10.313 1.00 82.75 102 ILE A C 1
ATOM 830 O O . ILE A 1 102 ? -0.409 -6.672 9.855 1.00 82.75 102 ILE A O 1
ATOM 834 N N . LEU A 1 103 ? -0.410 -4.454 10.215 1.00 81.19 103 LEU A N 1
ATOM 835 C CA . LEU A 1 103 ? 0.831 -4.194 9.479 1.00 81.19 103 LEU A CA 1
ATOM 836 C C . LEU A 1 103 ? 2.035 -4.968 10.043 1.00 81.19 103 LEU A C 1
ATOM 838 O O . LEU A 1 103 ? 2.799 -5.547 9.272 1.00 81.19 103 LEU A O 1
ATOM 842 N N . ARG A 1 104 ? 2.177 -5.065 11.375 1.00 74.44 104 ARG A N 1
ATOM 843 C CA . ARG A 1 104 ? 3.246 -5.864 12.017 1.00 74.44 104 ARG A CA 1
ATOM 844 C C . ARG A 1 104 ? 3.181 -7.340 11.634 1.00 74.44 104 ARG A C 1
ATOM 846 O O . ARG A 1 104 ? 4.219 -7.958 11.422 1.00 74.44 104 ARG A O 1
ATOM 853 N N . LYS A 1 105 ? 1.978 -7.919 11.561 1.00 72.50 105 LYS A N 1
ATOM 854 C CA . LYS A 1 105 ? 1.785 -9.353 11.290 1.00 72.50 105 LYS A CA 1
ATOM 855 C C . LYS A 1 105 ? 2.108 -9.767 9.852 1.00 72.50 105 LYS A C 1
ATOM 857 O O . LYS A 1 105 ? 2.390 -10.940 9.633 1.00 72.50 105 LYS A O 1
ATOM 862 N N . LEU A 1 106 ? 2.086 -8.835 8.900 1.00 69.19 106 LEU A N 1
ATOM 863 C CA . LEU A 1 106 ? 2.294 -9.099 7.469 1.00 69.19 106 LEU A CA 1
ATOM 864 C C . LEU A 1 106 ? 3.743 -8.863 6.989 1.00 69.19 106 LEU A C 1
ATOM 866 O O . LEU A 1 106 ? 4.041 -9.150 5.831 1.00 69.19 106 LEU A O 1
ATOM 870 N N . ASN A 1 107 ? 4.642 -8.476 7.911 1.00 56.50 107 ASN A N 1
ATOM 871 C CA . ASN A 1 107 ? 6.101 -8.317 7.761 1.00 56.50 107 ASN A CA 1
ATOM 872 C C . ASN A 1 107 ? 6.560 -7.001 7.065 1.00 56.50 107 ASN A C 1
ATOM 874 O O . ASN A 1 107 ? 5.970 -6.585 6.071 1.00 56.50 107 ASN A O 1
ATOM 878 N N . PRO A 1 108 ? 7.710 -6.404 7.449 1.00 51.00 108 PRO A N 1
ATOM 879 C CA . PRO A 1 108 ? 7.983 -5.805 8.769 1.00 51.00 108 PRO A CA 1
ATOM 880 C C . PRO A 1 108 ? 8.667 -4.416 8.703 1.00 51.00 108 PRO A C 1
ATOM 882 O O . PRO A 1 108 ? 8.977 -3.832 9.736 1.00 51.00 108 PRO A O 1
ATOM 885 N N . THR A 1 109 ? 8.984 -3.896 7.515 1.00 49.19 109 THR A N 1
ATOM 886 C CA . THR A 1 109 ? 10.086 -2.927 7.353 1.00 49.19 109 THR A CA 1
ATOM 887 C C . THR A 1 109 ? 9.723 -1.466 7.609 1.00 49.19 109 THR A C 1
ATOM 889 O O . THR A 1 109 ? 10.582 -0.599 7.469 1.00 49.19 109 THR A O 1
ATOM 892 N N . TYR A 1 110 ? 8.478 -1.154 7.965 1.00 48.41 110 TYR A N 1
ATOM 893 C CA . TYR A 1 110 ? 8.113 0.223 8.280 1.00 48.41 110 TYR A CA 1
ATOM 894 C C . TYR A 1 110 ? 6.970 0.305 9.280 1.00 48.41 110 TYR A C 1
ATOM 896 O O . TYR A 1 110 ? 5.799 0.233 8.915 1.00 48.41 110 TYR A O 1
ATOM 904 N N . LEU A 1 111 ? 7.332 0.519 10.540 1.00 50.31 111 LEU A N 1
ATOM 905 C CA . LEU A 1 111 ? 6.492 1.207 11.506 1.00 50.31 111 LEU A CA 1
ATOM 906 C C . LEU A 1 111 ? 7.405 2.105 12.343 1.00 50.31 111 LEU A C 1
ATOM 908 O O . LEU A 1 111 ? 8.308 1.571 12.988 1.00 50.31 111 LEU A O 1
ATOM 912 N N . PRO A 1 112 ? 7.199 3.432 12.375 1.00 45.16 112 PRO A N 1
ATOM 913 C CA . PRO A 1 112 ? 7.796 4.232 13.434 1.00 45.16 112 PRO A CA 1
ATOM 914 C C . PRO A 1 112 ? 7.321 3.667 14.781 1.00 45.16 112 PRO A C 1
ATOM 916 O O . PRO A 1 112 ? 6.145 3.323 14.939 1.00 45.16 112 PRO A O 1
ATOM 919 N N . GLU A 1 113 ? 8.244 3.493 15.727 1.00 44.94 113 GLU A N 1
ATOM 920 C CA . GLU A 1 113 ? 7.944 2.935 17.044 1.00 44.94 113 GLU A CA 1
ATOM 921 C C . GLU A 1 113 ? 6.828 3.737 17.721 1.00 44.94 113 GLU A C 1
ATOM 923 O O . GLU A 1 113 ? 7.012 4.871 18.159 1.00 44.94 113 GLU A O 1
ATOM 928 N N . VAL A 1 114 ? 5.647 3.131 17.832 1.00 51.25 114 VAL A N 1
ATOM 929 C CA . VAL A 1 114 ? 4.596 3.649 18.702 1.00 51.25 114 VAL A CA 1
ATOM 930 C C . VAL A 1 114 ? 4.974 3.239 20.120 1.00 51.25 114 VAL A C 1
ATOM 932 O O . VAL A 1 114 ? 4.759 2.099 20.535 1.00 51.25 114 VAL A O 1
ATOM 935 N N . THR A 1 115 ? 5.584 4.160 20.855 1.00 43.53 115 THR A N 1
ATOM 936 C CA . THR A 1 115 ? 5.883 4.016 22.280 1.00 43.53 115 THR A CA 1
ATOM 937 C C . THR A 1 115 ? 4.567 3.812 23.039 1.00 43.53 115 THR A C 1
ATOM 939 O O . THR A 1 115 ? 3.791 4.753 23.184 1.00 43.53 115 THR A O 1
ATOM 942 N N . ASN A 1 116 ? 4.275 2.567 23.449 1.00 48.09 116 ASN A N 1
ATOM 943 C CA . ASN A 1 116 ? 3.615 2.170 24.711 1.00 48.09 116 ASN A CA 1
ATOM 944 C C . ASN A 1 116 ? 3.041 0.739 24.644 1.00 48.09 116 ASN A C 1
ATOM 946 O O . ASN A 1 116 ? 1.826 0.523 24.618 1.00 48.09 116 ASN A O 1
ATOM 950 N N . GLU A 1 117 ? 3.921 -0.264 24.725 1.00 45.66 117 GLU A N 1
ATOM 951 C CA . GLU A 1 117 ? 3.550 -1.683 24.883 1.00 45.66 117 GLU A CA 1
ATOM 952 C C . GLU A 1 117 ? 2.859 -2.007 26.227 1.00 45.66 117 GLU A C 1
ATOM 954 O O . GLU A 1 117 ? 2.282 -3.080 26.402 1.00 45.66 117 GLU A O 1
ATOM 959 N N . HIS A 1 118 ? 2.824 -1.071 27.181 1.00 46.94 118 HIS A N 1
ATOM 960 C CA . HIS A 1 118 ? 2.246 -1.308 28.508 1.00 46.94 118 HIS A CA 1
ATOM 961 C C . HIS A 1 118 ? 0.709 -1.213 28.591 1.00 46.94 118 HIS A C 1
ATOM 963 O O . HIS A 1 118 ? 0.125 -1.601 29.608 1.00 46.94 118 HIS A O 1
ATOM 969 N N . SER A 1 119 ? 0.031 -0.745 27.540 1.00 45.62 119 SER A N 1
ATOM 970 C CA . SER A 1 119 ? -1.410 -0.435 27.580 1.00 45.62 119 SER A CA 1
ATOM 971 C C . SER A 1 119 ? -2.315 -1.629 27.254 1.00 45.62 119 SER A C 1
ATOM 973 O O . SER A 1 119 ? -3.423 -1.737 27.785 1.00 45.62 119 SER A O 1
ATOM 975 N N . LEU A 1 120 ? -1.852 -2.539 26.390 1.00 47.12 120 LEU A N 1
ATOM 976 C CA . LEU A 1 120 ? -2.686 -3.597 25.806 1.00 47.12 120 LEU A CA 1
ATOM 977 C C . LEU A 1 120 ? -2.947 -4.754 26.782 1.00 47.12 120 LEU A C 1
ATOM 979 O O . LEU A 1 120 ? -4.063 -5.269 26.840 1.00 47.12 120 LEU A O 1
ATOM 983 N N . LYS A 1 121 ? -1.976 -5.098 27.641 1.00 45.97 121 LYS A N 1
ATOM 984 C CA . LYS A 1 121 ? -2.168 -6.149 28.658 1.00 45.97 121 LYS A CA 1
ATOM 985 C C . LYS A 1 121 ? -3.182 -5.761 29.742 1.00 45.97 121 LYS A C 1
ATOM 987 O O . LYS A 1 121 ? -3.840 -6.635 30.293 1.00 45.97 121 LYS A O 1
ATOM 992 N N . ARG A 1 122 ? -3.370 -4.467 30.039 1.00 45.84 122 ARG A N 1
ATOM 993 C CA . ARG A 1 122 ? -4.265 -4.031 31.133 1.00 45.84 122 ARG A CA 1
ATOM 994 C C . ARG A 1 122 ? -5.748 -3.991 30.755 1.00 45.84 122 ARG A C 1
ATOM 996 O O . ARG A 1 122 ? -6.583 -4.070 31.652 1.00 45.84 122 ARG A O 1
ATOM 1003 N N . LYS A 1 123 ? -6.098 -3.875 29.468 1.00 45.22 123 LYS A N 1
ATOM 1004 C CA . LYS A 1 123 ? -7.510 -3.838 29.036 1.00 45.22 123 LYS A CA 1
ATOM 1005 C C . LYS A 1 123 ? -8.130 -5.222 28.845 1.00 45.22 123 LYS A C 1
ATOM 1007 O O . LYS A 1 123 ? -9.323 -5.361 29.074 1.00 45.22 123 LYS A O 1
ATOM 1012 N N . LEU A 1 124 ? -7.335 -6.238 28.511 1.00 45.28 124 LEU A N 1
ATOM 1013 C CA . LEU A 1 124 ? -7.837 -7.611 28.372 1.00 45.28 124 LEU A CA 1
ATOM 1014 C C . LEU A 1 124 ? -8.092 -8.289 29.728 1.00 45.28 124 LEU A C 1
ATOM 1016 O O . LEU A 1 124 ? -9.022 -9.075 29.841 1.00 45.28 124 LEU A O 1
ATOM 1020 N N . VAL A 1 125 ? -7.345 -7.926 30.777 1.00 48.59 125 VAL A N 1
ATOM 1021 C CA . VAL A 1 125 ? -7.545 -8.484 32.131 1.00 48.59 125 VAL A CA 1
ATOM 1022 C C . VAL A 1 125 ? -8.713 -7.816 32.872 1.00 48.59 125 VAL A C 1
ATOM 1024 O O . VAL A 1 125 ? -9.337 -8.438 33.722 1.00 48.59 125 VAL A O 1
ATOM 1027 N N . LYS A 1 126 ? -9.076 -6.568 32.539 1.00 42.34 126 LYS A N 1
ATOM 1028 C CA . LYS A 1 126 ? -10.197 -5.878 33.208 1.00 42.34 126 LYS A CA 1
ATOM 1029 C C . LYS A 1 126 ? -11.589 -6.338 32.759 1.00 42.34 126 LYS A C 1
ATOM 1031 O O . LYS A 1 126 ? -12.534 -6.107 33.503 1.00 42.34 126 LYS A O 1
ATOM 1036 N N . ASN A 1 127 ? -11.704 -7.002 31.608 1.00 44.50 127 ASN A N 1
ATOM 1037 C CA . ASN A 1 127 ? -12.975 -7.541 31.108 1.00 44.50 127 ASN A CA 1
ATOM 1038 C C . ASN A 1 127 ? -13.158 -9.042 31.395 1.00 44.50 127 ASN A C 1
ATOM 1040 O O . ASN A 1 127 ? -14.146 -9.621 30.965 1.00 44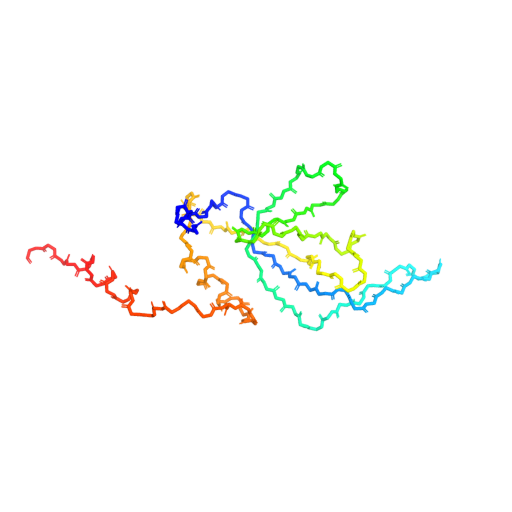.50 127 ASN A O 1
ATOM 1044 N N . ALA A 1 128 ? -12.229 -9.664 32.126 1.00 41.91 128 ALA A N 1
ATOM 1045 C CA . ALA A 1 128 ? -12.351 -11.030 32.626 1.00 41.91 128 ALA A CA 1
ATOM 1046 C C . ALA A 1 128 ? -12.542 -11.001 34.151 1.00 41.91 128 ALA A C 1
ATOM 1048 O O . ALA A 1 128 ? -11.691 -11.460 34.908 1.00 41.91 128 ALA A O 1
ATOM 1049 N N . LYS A 1 129 ? -13.639 -10.396 34.615 1.00 41.06 129 LYS A N 1
ATOM 1050 C CA . LYS A 1 129 ? -14.201 -10.747 35.923 1.00 41.06 129 LYS A CA 1
ATOM 1051 C C . LYS A 1 129 ? -15.336 -11.738 35.667 1.00 41.06 129 LYS A C 1
ATOM 1053 O O . LYS A 1 129 ? -16.239 -11.375 34.916 1.00 41.06 129 LYS A O 1
ATOM 1058 N N . PRO A 1 130 ? -15.308 -12.947 36.245 1.00 40.69 130 PRO 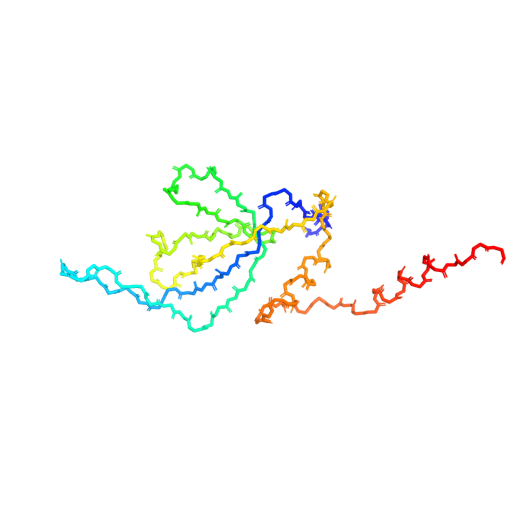A N 1
ATOM 1059 C CA . PRO A 1 130 ? -16.537 -13.683 36.480 1.00 40.69 130 PRO A CA 1
ATOM 1060 C C . PRO A 1 130 ? -17.400 -12.860 37.442 1.00 40.69 130 PRO A C 1
ATOM 1062 O O . PRO A 1 130 ? -16.884 -12.269 38.395 1.00 40.69 130 PRO A O 1
ATOM 1065 N N . GLU A 1 131 ? -18.684 -12.763 37.123 1.00 42.34 131 GLU A N 1
ATOM 1066 C CA . GLU A 1 131 ? -19.718 -12.433 38.096 1.00 42.34 131 GLU A CA 1
ATOM 1067 C C . GLU A 1 131 ? -19.797 -13.564 39.138 1.00 42.34 131 GLU A C 1
ATOM 1069 O O . GLU A 1 131 ? -19.603 -14.728 38.782 1.00 42.34 131 GLU A O 1
ATOM 1074 N N . GLU A 1 132 ? -20.089 -13.152 40.379 1.00 35.69 132 GLU A N 1
ATOM 1075 C CA . GLU A 1 132 ? -20.317 -13.923 41.624 1.00 35.69 132 GLU A CA 1
ATOM 1076 C C . GLU A 1 132 ? -19.096 -14.426 42.416 1.00 35.69 132 GLU A C 1
ATOM 1078 O O . GLU A 1 132 ? -18.392 -15.374 42.005 1.00 35.69 132 GLU A O 1
#

Foldseek 3Di:
DPPPDQKFFQVQKKKWKKWAFADWDADPPPGIDTDTDPDIAIAIWGWDPPPPPAPFIWTQGRPPRDIADDSVPDDHGDMHTDDIDRDDDPDRIDGPVVRVVVRPVVDHPDDDDPPDPPPPVVVVVVPPDDDD

Radius of gyration: 18.82 Å; Cα contacts (8 Å, |Δi|>4): 204; chains: 1; bounding box: 34×33×72 Å

Nearest PDB structures (foldseek):
  9d94-assembly1_Hc  TM=3.521E-01  e=2.175E+00  Mycobacterium phage Bxb1
  5nxu-assembly1_C  TM=1.880E-01  e=5.181E+00  Providencia stuartii
  4gfx-assembly1_A  TM=2.306E-01  e=7.995E+00  Homo sapiens

Mean predicted aligned error: 11.91 Å

Secondary structure (DSSP, 8-state):
---S--EEE-TTEEEEEEEEEEEEEEETTTEEEEEE-S--EEEEEEEES--TT-SS-EEEETTT--EEEETTTSPTTSEEEEEEEE---S-SEEEHHHHHHHHHHT--S-----S-TTTHHHHHHHT-PPP-

Solvent-accessible surface area (backbone atoms only — not comparable to full-atom values): 8189 Å² total; per-residue (Å²): 141,88,84,86,74,70,60,44,64,34,77,59,24,20,45,32,37,32,29,33,29,71,41,78,49,75,42,100,86,83,46,76,48,78,40,63,46,90,67,64,44,66,46,56,19,32,65,41,90,76,56,93,86,52,97,56,70,31,30,32,30,73,86,82,62,50,74,34,33,35,65,91,77,41,55,75,72,33,60,15,39,81,50,74,44,75,58,86,70,95,52,72,53,40,41,61,67,55,53,50,50,55,52,56,75,73,54,72,90,78,70,83,83,76,90,62,85,76,58,66,69,59,60,63,58,70,74,65,67,82,83,132

Sequence (132 aa):
MFEKRKKIKTQNLCLVKLTTITKYISNYVQGTEIHFSEKARYALAYRTDSLEVAVFPAYVDCFTGTIYRDKFDASEGEECFLKATAILTNKDYITFEEATYILRKLNPTYLPEVTNEHSLKRKLVKNAKPEE

pLDDT: mean 75.18, std 18.51, range [35.31, 93.44]